Protein AF-A0A523VRU7-F1 (afdb_monomer)

Structure (mmCIF, N/CA/C/O backbone):
data_AF-A0A523VRU7-F1
#
_entry.id   AF-A0A523VRU7-F1
#
loop_
_atom_site.group_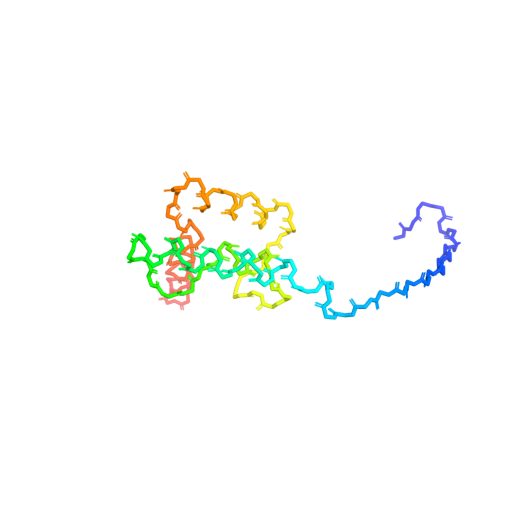PDB
_atom_site.id
_atom_site.type_symbol
_atom_site.label_atom_id
_atom_site.label_alt_id
_atom_site.label_comp_id
_atom_site.label_asym_id
_atom_site.label_entity_id
_atom_site.label_seq_id
_atom_site.pdbx_PDB_ins_code
_atom_site.Cartn_x
_atom_site.Cartn_y
_atom_sit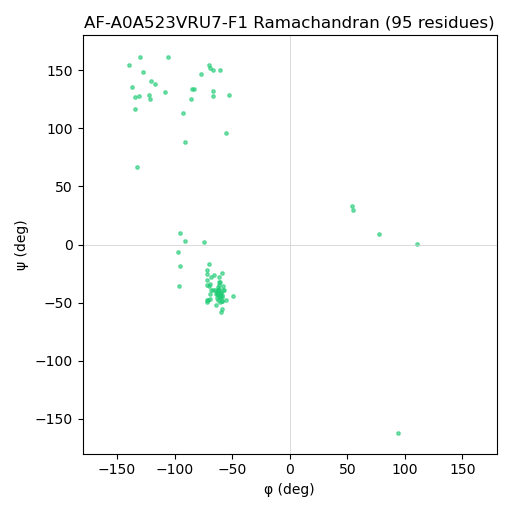e.Cartn_z
_atom_site.occupancy
_atom_site.B_iso_or_equiv
_atom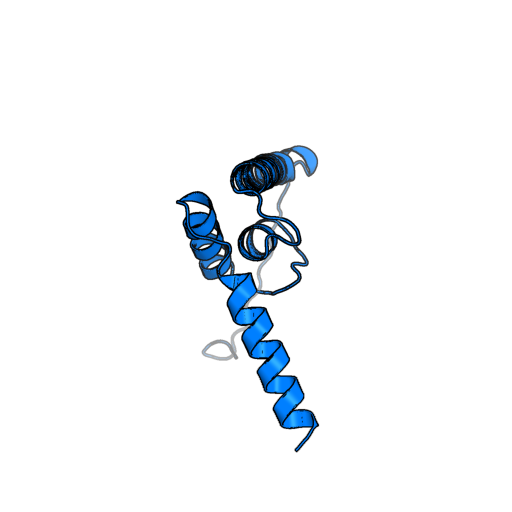_site.auth_seq_id
_atom_site.auth_comp_id
_atom_site.auth_asym_id
_atom_site.auth_atom_id
_atom_site.pdbx_PDB_model_num
ATOM 1 N N . ASN A 1 1 ? 12.811 -24.953 -17.588 1.00 57.81 1 ASN A N 1
ATOM 2 C CA . ASN A 1 1 ? 13.481 -24.712 -18.879 1.00 57.81 1 ASN A CA 1
ATOM 3 C C . ASN A 1 1 ? 12.663 -23.770 -19.721 1.00 57.81 1 ASN A C 1
ATOM 5 O O . ASN A 1 1 ? 11.448 -23.910 -19.779 1.00 57.81 1 ASN A O 1
ATOM 9 N N . ILE A 1 2 ? 13.337 -22.805 -20.336 1.00 83.44 2 ILE A N 1
ATOM 10 C CA . ILE A 1 2 ? 12.783 -22.034 -21.446 1.00 83.44 2 ILE A CA 1
ATOM 11 C C . ILE A 1 2 ? 12.655 -22.958 -22.661 1.00 83.44 2 ILE A C 1
ATOM 13 O O . ILE A 1 2 ? 13.381 -23.946 -22.776 1.00 83.44 2 ILE A O 1
ATOM 17 N N . PHE A 1 3 ? 11.696 -22.663 -23.536 1.00 87.75 3 PHE A N 1
ATOM 18 C CA . PHE A 1 3 ? 11.479 -23.437 -24.753 1.00 87.75 3 PHE A CA 1
ATOM 19 C C . PHE A 1 3 ? 12.778 -23.573 -25.563 1.00 87.75 3 PHE A C 1
ATOM 21 O O . PHE A 1 3 ? 13.439 -22.578 -25.858 1.00 87.75 3 PHE A O 1
ATOM 28 N N . GLY A 1 4 ? 13.129 -24.808 -25.924 1.00 90.75 4 GLY A N 1
ATOM 29 C CA . GLY A 1 4 ? 14.277 -25.104 -26.785 1.00 90.75 4 GLY A CA 1
ATOM 30 C C . GLY A 1 4 ? 15.651 -25.051 -26.111 1.00 90.75 4 GLY A C 1
ATOM 31 O O . GLY A 1 4 ? 16.644 -25.111 -26.827 1.00 90.75 4 GLY A O 1
ATOM 32 N N . ASP A 1 5 ? 15.727 -24.936 -24.779 1.00 87.19 5 ASP A N 1
ATOM 33 C CA . ASP A 1 5 ? 16.986 -24.973 -24.010 1.00 87.19 5 ASP A CA 1
ATOM 34 C C . ASP A 1 5 ? 18.045 -23.946 -24.474 1.00 87.19 5 ASP A C 1
ATOM 36 O O . ASP A 1 5 ? 19.253 -24.152 -24.353 1.00 87.19 5 ASP A O 1
ATOM 40 N N . ILE A 1 6 ? 17.585 -22.808 -25.000 1.00 90.19 6 ILE A N 1
ATOM 41 C CA . ILE A 1 6 ? 18.444 -21.732 -25.506 1.00 90.19 6 ILE A CA 1
ATOM 42 C C . ILE A 1 6 ? 18.856 -20.813 -24.341 1.00 90.19 6 ILE A C 1
ATOM 44 O O . ILE A 1 6 ? 17.993 -20.406 -23.555 1.00 90.19 6 ILE A O 1
ATOM 48 N N . PRO A 1 7 ? 20.144 -20.433 -24.222 1.00 88.69 7 PRO A N 1
ATOM 49 C CA . PRO A 1 7 ? 20.585 -19.485 -23.204 1.00 88.69 7 PRO A CA 1
ATOM 50 C C . PRO A 1 7 ? 20.000 -18.086 -23.455 1.00 88.69 7 PRO A C 1
ATOM 52 O O . PRO A 1 7 ? 20.151 -17.526 -24.541 1.00 88.69 7 PRO A O 1
ATOM 55 N N . ILE A 1 8 ? 19.370 -17.504 -22.430 1.00 91.38 8 ILE A N 1
ATOM 56 C CA . ILE A 1 8 ? 18.901 -16.110 -22.432 1.00 91.38 8 ILE A CA 1
ATOM 57 C C . ILE A 1 8 ? 19.789 -15.283 -21.502 1.00 91.38 8 ILE A C 1
ATOM 59 O O . ILE A 1 8 ? 19.999 -15.660 -20.351 1.00 91.38 8 ILE A O 1
ATOM 63 N N . ASN A 1 9 ? 20.264 -14.136 -21.993 1.00 91.56 9 ASN A N 1
ATOM 64 C CA . ASN A 1 9 ? 21.010 -13.147 -21.216 1.00 91.56 9 ASN A CA 1
ATOM 65 C C . ASN A 1 9 ? 20.222 -11.829 -21.156 1.00 91.56 9 ASN A C 1
ATOM 67 O O . ASN A 1 9 ? 19.673 -11.400 -22.171 1.00 91.56 9 ASN A O 1
ATOM 71 N N . LEU A 1 10 ? 20.184 -11.185 -19.985 1.00 93.06 10 LEU A N 1
ATOM 72 C CA . LEU A 1 10 ? 19.558 -9.878 -19.764 1.00 93.06 10 LEU A CA 1
ATOM 73 C C . LEU A 1 10 ? 20.500 -9.001 -18.931 1.00 93.06 10 LEU A C 1
ATOM 75 O O . LEU A 1 10 ? 20.906 -9.399 -17.842 1.00 93.06 10 LEU A O 1
ATOM 79 N N . GLU A 1 11 ? 20.799 -7.798 -19.417 1.00 94.94 11 GLU A N 1
ATOM 80 C CA . GLU A 1 11 ? 21.527 -6.768 -18.673 1.00 94.94 11 GLU A CA 1
ATOM 81 C C . GLU A 1 11 ? 20.659 -5.508 -18.597 1.00 94.94 11 GLU A C 1
ATOM 83 O O . GLU A 1 11 ? 20.135 -5.043 -19.610 1.00 94.94 11 GLU A O 1
ATOM 88 N N . LEU A 1 12 ? 20.469 -4.976 -17.388 1.00 94.38 12 LEU A N 1
ATOM 89 C CA . LEU A 1 12 ? 19.629 -3.807 -17.140 1.00 94.38 12 LEU A CA 1
ATOM 90 C C . LEU A 1 12 ? 20.322 -2.862 -16.159 1.00 94.38 12 LEU A C 1
ATOM 92 O O . LEU A 1 12 ? 20.842 -3.289 -15.130 1.00 94.38 12 LEU A O 1
ATOM 96 N N . ARG A 1 13 ? 20.291 -1.561 -16.465 1.00 95.12 13 ARG A N 1
ATOM 97 C CA . ARG A 1 13 ? 20.790 -0.495 -15.593 1.00 95.12 13 ARG A CA 1
ATOM 98 C C . ARG A 1 13 ? 19.663 0.484 -15.294 1.00 95.12 13 ARG A C 1
ATOM 100 O O . ARG A 1 13 ? 19.072 1.046 -16.210 1.00 95.12 13 ARG A O 1
ATOM 107 N N . LEU A 1 14 ? 19.409 0.709 -14.009 1.00 92.69 14 LEU A N 1
ATOM 108 C CA . LEU A 1 14 ? 18.428 1.667 -13.507 1.00 92.69 14 LEU A CA 1
ATOM 109 C C . LEU A 1 14 ? 19.141 2.707 -12.634 1.00 92.69 14 LEU A C 1
ATOM 111 O O . LEU A 1 14 ? 20.065 2.378 -11.892 1.00 92.69 14 LEU A O 1
ATOM 115 N N . SER A 1 15 ? 18.746 3.973 -12.736 1.00 91.88 15 SER A N 1
ATOM 116 C CA . SER A 1 15 ? 19.249 5.056 -11.887 1.00 91.88 15 SER A CA 1
ATOM 117 C C . SER A 1 15 ? 18.065 5.881 -11.411 1.00 91.88 15 SER A C 1
ATOM 119 O O . SER A 1 15 ? 17.340 6.447 -12.224 1.00 91.88 15 SER A O 1
ATOM 121 N N . VAL A 1 16 ? 17.853 5.885 -10.098 1.00 88.38 16 VAL A N 1
ATOM 122 C CA . VAL A 1 16 ? 16.736 6.555 -9.425 1.00 88.38 16 VAL A CA 1
ATOM 123 C C . VAL A 1 16 ? 17.241 7.206 -8.143 1.00 88.38 16 VAL A C 1
ATOM 125 O O . VAL A 1 16 ? 18.229 6.751 -7.564 1.00 88.38 16 VAL A O 1
ATOM 128 N N . GLU A 1 17 ? 16.556 8.249 -7.690 1.00 91.00 17 GLU A N 1
ATOM 129 C CA . GLU A 1 17 ? 16.752 8.789 -6.346 1.00 91.00 17 GLU A CA 1
ATOM 130 C C . GLU A 1 17 ? 15.875 8.026 -5.344 1.00 91.00 17 GLU A C 1
ATOM 132 O O . GLU A 1 17 ? 14.661 7.932 -5.519 1.00 91.00 17 GLU A O 1
ATOM 137 N N . ASP A 1 18 ? 16.478 7.484 -4.285 1.00 87.31 18 ASP A N 1
ATOM 138 C CA . ASP A 1 18 ? 15.794 6.585 -3.341 1.00 87.31 18 ASP A CA 1
ATOM 139 C C . ASP A 1 18 ? 14.716 7.295 -2.497 1.00 87.31 18 ASP A C 1
ATOM 141 O O . ASP A 1 18 ? 13.617 6.775 -2.284 1.00 87.31 18 ASP A O 1
ATOM 145 N N . SER A 1 19 ? 14.992 8.531 -2.067 1.00 86.38 19 SER A N 1
ATOM 146 C CA . SER A 1 19 ? 14.077 9.320 -1.236 1.00 86.38 19 SER A CA 1
ATOM 147 C C . SER A 1 19 ? 12.756 9.679 -1.938 1.00 86.38 19 SER A C 1
ATOM 149 O O . SER A 1 19 ? 11.705 9.368 -1.370 1.00 86.38 19 SER A O 1
ATOM 151 N N . PRO A 1 20 ? 12.726 10.266 -3.154 1.00 86.25 20 PRO A N 1
ATOM 152 C CA . PRO A 1 20 ? 11.468 10.500 -3.859 1.00 86.25 20 PRO A CA 1
ATOM 153 C C . PRO A 1 20 ? 10.804 9.199 -4.328 1.00 86.25 20 PRO A C 1
ATOM 155 O O . PRO A 1 20 ? 9.577 9.153 -4.377 1.00 86.25 20 PRO A O 1
ATOM 158 N N . ASN A 1 21 ? 11.569 8.133 -4.602 1.00 87.06 21 ASN A N 1
ATOM 159 C CA . ASN A 1 21 ? 11.011 6.839 -5.008 1.00 87.06 21 ASN A CA 1
ATOM 160 C C . ASN A 1 21 ? 10.102 6.227 -3.925 1.00 87.06 21 ASN A C 1
ATOM 162 O O . ASN A 1 21 ? 9.101 5.588 -4.234 1.00 87.06 21 ASN A O 1
ATOM 166 N N . SER A 1 22 ? 10.408 6.476 -2.648 1.00 90.69 22 SER A N 1
ATOM 167 C CA . SER A 1 22 ? 9.595 5.989 -1.523 1.00 90.69 22 SER A CA 1
ATOM 168 C C . SER A 1 22 ? 8.576 7.011 -1.005 1.00 90.69 22 SER A C 1
ATOM 170 O O . SER A 1 22 ? 7.616 6.633 -0.334 1.00 90.69 22 SER A O 1
ATOM 172 N N . ALA A 1 23 ? 8.745 8.303 -1.305 1.00 93.81 23 ALA A N 1
ATOM 173 C CA . ALA A 1 23 ? 7.895 9.364 -0.760 1.00 93.81 23 ALA A CA 1
ATOM 174 C C . ALA A 1 23 ? 6.408 9.185 -1.116 1.00 93.81 23 ALA A C 1
ATOM 176 O O . ALA A 1 23 ? 5.553 9.350 -0.247 1.00 93.81 23 ALA A O 1
ATOM 177 N N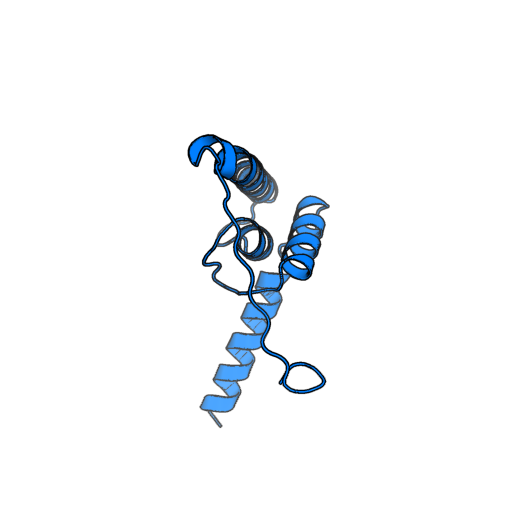 . GLY A 1 24 ? 6.100 8.794 -2.360 1.00 91.88 24 GLY A N 1
ATOM 178 C CA . GLY A 1 24 ? 4.721 8.535 -2.795 1.00 91.88 24 GLY A CA 1
ATOM 179 C C . GLY A 1 24 ? 4.051 7.416 -1.993 1.00 91.88 24 GLY A C 1
ATOM 180 O O . GLY A 1 24 ? 2.940 7.589 -1.496 1.00 91.88 24 GLY A O 1
ATOM 181 N N . ILE A 1 25 ? 4.778 6.318 -1.765 1.00 95.06 25 ILE A N 1
ATOM 182 C CA . ILE A 1 25 ? 4.303 5.183 -0.963 1.00 95.06 25 ILE A CA 1
ATOM 183 C C . ILE A 1 25 ? 4.006 5.613 0.479 1.00 95.06 25 ILE A C 1
ATOM 185 O O . ILE A 1 25 ? 2.971 5.258 1.043 1.00 95.06 25 ILE A O 1
ATOM 189 N N . VAL A 1 26 ? 4.891 6.413 1.080 1.00 96.00 26 VAL A N 1
ATOM 190 C CA . VAL A 1 26 ? 4.722 6.874 2.466 1.00 96.00 26 VAL A CA 1
ATOM 191 C C . VAL A 1 26 ? 3.514 7.805 2.613 1.00 96.00 26 VAL A C 1
ATOM 193 O O . VAL A 1 26 ? 2.788 7.700 3.603 1.00 96.00 26 VAL A O 1
ATOM 196 N N . ILE A 1 27 ? 3.262 8.687 1.640 1.00 97.12 27 ILE A N 1
ATOM 197 C CA . ILE A 1 27 ? 2.094 9.582 1.652 1.00 97.12 27 ILE A CA 1
ATOM 198 C C . ILE A 1 27 ? 0.795 8.770 1.706 1.00 97.12 27 ILE A C 1
ATOM 200 O O . ILE A 1 27 ? -0.062 9.038 2.553 1.00 97.12 27 ILE A O 1
ATOM 204 N N . ASP A 1 28 ? 0.655 7.759 0.851 1.00 97.06 28 ASP A N 1
ATOM 205 C CA . ASP A 1 28 ? -0.563 6.948 0.802 1.00 97.06 28 ASP A CA 1
ATOM 206 C C . ASP A 1 28 ? -0.721 6.047 2.033 1.00 97.06 28 ASP A C 1
ATOM 208 O O . ASP A 1 28 ? -1.827 5.930 2.572 1.00 97.06 28 ASP A O 1
ATOM 212 N N . ALA A 1 29 ? 0.379 5.513 2.573 1.00 97.12 29 ALA A N 1
ATOM 213 C CA . ALA A 1 29 ? 0.357 4.769 3.830 1.00 97.12 29 ALA A CA 1
ATOM 214 C C . ALA A 1 29 ? -0.140 5.633 5.007 1.00 97.12 29 ALA A C 1
ATOM 216 O O . ALA A 1 29 ? -1.014 5.207 5.766 1.00 97.12 29 ALA A O 1
ATOM 217 N N . ILE A 1 30 ? 0.345 6.876 5.138 1.00 97.81 30 ILE A N 1
ATOM 218 C CA . ILE A 1 30 ? -0.102 7.812 6.188 1.00 97.81 30 ILE A CA 1
ATOM 219 C C . ILE A 1 30 ? -1.592 8.144 6.033 1.00 97.81 30 ILE A C 1
ATOM 221 O O . ILE A 1 30 ? -2.320 8.213 7.027 1.00 97.81 30 ILE A O 1
ATOM 225 N N . ARG A 1 31 ? -2.074 8.318 4.798 1.00 98.06 31 ARG A N 1
ATOM 226 C CA . ARG A 1 31 ? -3.498 8.569 4.522 1.00 98.06 31 ARG A CA 1
ATOM 227 C C . ARG A 1 31 ? -4.366 7.373 4.909 1.00 98.06 31 ARG A C 1
ATOM 229 O O . ARG A 1 31 ? -5.422 7.574 5.505 1.00 98.06 31 ARG A O 1
ATOM 236 N N . CYS A 1 32 ? -3.902 6.147 4.667 1.00 96.94 32 CYS A N 1
ATOM 237 C CA . CYS A 1 32 ? -4.577 4.934 5.136 1.00 96.94 32 CYS A CA 1
ATOM 238 C C . CYS A 1 32 ? -4.628 4.859 6.669 1.00 96.94 32 CYS A C 1
ATOM 240 O O . CYS A 1 32 ? -5.673 4.530 7.228 1.00 96.94 32 CYS A O 1
ATOM 242 N N . CYS A 1 33 ? -3.550 5.239 7.363 1.00 96.75 33 CYS A N 1
ATOM 243 C CA . CYS A 1 33 ? -3.554 5.351 8.824 1.00 96.75 33 CYS A CA 1
ATOM 244 C C . CYS A 1 33 ? -4.578 6.383 9.313 1.00 96.75 33 CYS A C 1
ATOM 246 O O . CYS A 1 33 ? -5.318 6.113 10.257 1.00 96.75 33 CYS A O 1
ATOM 248 N N . LYS A 1 34 ? -4.667 7.552 8.664 1.00 97.50 34 LYS A N 1
ATOM 249 C CA . LYS A 1 34 ? -5.673 8.567 9.009 1.00 97.50 34 LYS A CA 1
ATOM 250 C C . LYS A 1 34 ? -7.098 8.050 8.802 1.00 97.50 34 LYS A C 1
ATOM 252 O O . LYS A 1 34 ? -7.947 8.266 9.660 1.00 97.50 34 LYS A O 1
ATOM 257 N N . LEU A 1 35 ? -7.336 7.335 7.705 1.00 96.06 35 LEU A N 1
ATOM 258 C CA . LEU A 1 35 ? -8.626 6.724 7.401 1.00 96.06 35 LEU A CA 1
ATOM 259 C C . LEU A 1 35 ? -9.021 5.668 8.443 1.00 96.06 35 LEU A C 1
ATOM 261 O O . LEU A 1 35 ? -10.164 5.650 8.889 1.00 96.06 35 LEU A O 1
ATOM 265 N N . ALA A 1 36 ? -8.075 4.832 8.877 1.00 95.62 36 ALA A N 1
ATOM 266 C CA . ALA A 1 36 ? -8.296 3.869 9.953 1.00 95.62 36 ALA A CA 1
ATOM 267 C C . ALA A 1 36 ? -8.643 4.560 11.279 1.00 95.62 36 ALA A C 1
ATOM 269 O O . ALA A 1 36 ? -9.590 4.156 11.951 1.00 95.62 36 ALA A O 1
ATOM 270 N N . LEU A 1 37 ? -7.935 5.643 11.625 1.00 95.75 37 LEU A N 1
ATOM 271 C CA . LEU A 1 37 ? -8.243 6.449 12.811 1.00 95.75 37 LEU A CA 1
ATOM 272 C C . LEU A 1 37 ? -9.670 7.009 12.758 1.00 95.75 37 LEU A C 1
ATOM 274 O O . LEU A 1 37 ? -10.393 6.917 13.746 1.00 95.75 37 LEU A O 1
ATOM 278 N N . ASP A 1 38 ? -10.100 7.518 11.601 1.00 95.81 38 ASP A N 1
ATOM 279 C CA . ASP A 1 38 ? -11.456 8.052 11.411 1.00 95.81 38 ASP A CA 1
ATOM 280 C C . ASP A 1 38 ? -12.542 6.975 11.525 1.00 95.81 38 ASP A C 1
ATOM 282 O O . ASP A 1 38 ? -13.673 7.264 11.915 1.00 95.81 38 ASP A O 1
ATOM 286 N N . ARG A 1 39 ? -12.190 5.718 11.240 1.00 94.31 39 ARG A N 1
ATOM 287 C CA . ARG A 1 39 ? -13.061 4.544 11.394 1.00 94.31 39 ARG A CA 1
ATOM 288 C C . ARG A 1 39 ? -12.943 3.869 12.762 1.00 94.31 39 ARG A C 1
ATOM 290 O O . ARG A 1 39 ? -13.590 2.850 12.990 1.00 94.31 39 ARG A O 1
ATOM 297 N N . ASN A 1 40 ? -12.139 4.419 13.676 1.00 92.44 40 ASN A N 1
ATOM 298 C CA . ASN A 1 40 ? -11.803 3.804 14.963 1.00 92.44 40 ASN A CA 1
ATOM 299 C C . ASN A 1 40 ? -11.229 2.374 14.815 1.00 92.44 40 ASN A C 1
ATOM 301 O O . ASN A 1 40 ? -11.445 1.493 15.649 1.00 92.44 40 ASN A O 1
ATOM 305 N N . GLU A 1 41 ? -10.501 2.131 13.724 1.00 90.56 41 GLU A N 1
ATOM 306 C CA . GLU A 1 41 ? -9.829 0.872 13.432 1.00 90.56 41 GLU A CA 1
ATOM 307 C C . GLU A 1 41 ? -8.387 0.914 13.953 1.00 90.56 41 GLU A C 1
ATOM 309 O O . GLU A 1 41 ? -7.546 1.669 13.471 1.00 90.56 41 GLU A O 1
ATOM 314 N N . GLY A 1 42 ? -8.095 0.0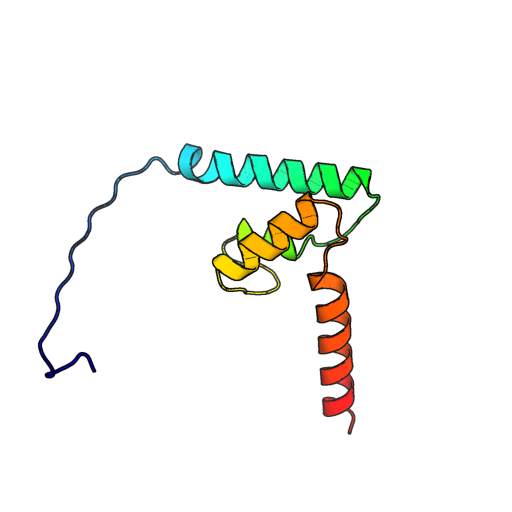84 14.958 1.00 87.75 42 GLY A N 1
ATOM 315 C CA . GLY A 1 42 ? -6.756 -0.056 15.536 1.00 87.75 42 GLY A CA 1
ATOM 316 C C . GLY A 1 42 ? -6.043 -1.353 15.143 1.00 87.75 42 GLY A C 1
ATOM 317 O O . GLY A 1 42 ? -6.668 -2.359 14.782 1.00 87.75 42 GLY A O 1
ATOM 318 N N . GLY A 1 43 ? -4.720 -1.355 15.305 1.00 91.19 43 GLY A N 1
ATOM 319 C CA . GLY A 1 43 ? -3.845 -2.490 15.006 1.00 91.19 43 GLY A CA 1
ATOM 320 C C . GLY A 1 43 ? -3.257 -2.435 13.597 1.00 91.19 43 GLY A C 1
ATOM 321 O O . GLY A 1 43 ? -3.217 -1.383 12.969 1.00 91.19 43 GLY A O 1
ATOM 322 N N . VAL A 1 44 ? -2.767 -3.578 13.119 1.00 92.50 44 VAL A N 1
ATOM 323 C CA . VAL A 1 44 ? -2.181 -3.696 11.777 1.00 92.50 44 VAL A CA 1
ATOM 324 C C . VAL A 1 44 ? -3.261 -3.491 10.713 1.00 92.50 44 VAL A C 1
ATOM 326 O O . VAL A 1 44 ? -4.317 -4.119 10.793 1.00 92.50 44 VAL A O 1
ATOM 329 N N . LEU A 1 45 ? -2.957 -2.651 9.719 1.00 94.75 45 LEU A N 1
ATOM 330 C CA . LEU A 1 45 ? -3.714 -2.522 8.474 1.00 94.75 45 LEU A CA 1
ATOM 331 C C . LEU A 1 45 ? -3.107 -3.484 7.450 1.00 94.75 45 LEU A C 1
ATOM 333 O O . LEU A 1 45 ? -2.154 -3.137 6.752 1.00 94.75 45 LEU A O 1
ATOM 337 N N . TYR A 1 46 ? -3.584 -4.722 7.424 1.00 94.56 46 TYR A N 1
ATOM 338 C CA . TYR A 1 46 ? -3.015 -5.817 6.647 1.00 94.56 46 TYR A CA 1
ATOM 339 C C . TYR A 1 46 ? -3.081 -5.549 5.147 1.00 94.56 46 TYR A C 1
ATOM 341 O O . TYR A 1 46 ? -2.064 -5.720 4.477 1.00 94.56 46 TYR A O 1
ATOM 349 N N . SER A 1 47 ? -4.228 -5.081 4.644 1.00 94.94 47 SER A N 1
ATOM 350 C CA . SER A 1 47 ? -4.390 -4.733 3.230 1.00 94.94 47 SER A CA 1
ATOM 351 C C . SER A 1 47 ? -3.408 -3.626 2.783 1.00 94.94 47 SER A C 1
ATOM 353 O O . SER A 1 47 ? -2.557 -3.926 1.946 1.00 94.94 47 SER A O 1
ATOM 355 N N . PRO A 1 48 ? -3.382 -2.416 3.393 1.00 96.19 48 PRO A N 1
ATOM 356 C CA . PRO A 1 48 ? -2.358 -1.406 3.091 1.00 96.19 48 PRO A CA 1
ATOM 357 C C . PRO A 1 48 ? -0.910 -1.872 3.294 1.00 96.19 48 PRO A C 1
ATOM 359 O O . PRO A 1 48 ? -0.035 -1.546 2.494 1.00 96.19 48 PRO A O 1
ATOM 362 N N . SER A 1 49 ? -0.627 -2.647 4.350 1.00 96.25 49 SER A N 1
ATOM 363 C CA . SER A 1 49 ? 0.735 -3.135 4.615 1.00 96.25 49 SER A CA 1
ATOM 364 C C . SER A 1 49 ? 1.231 -4.032 3.485 1.00 96.25 49 SER A C 1
ATOM 366 O O . SER A 1 49 ? 2.385 -3.904 3.078 1.00 96.25 49 SER A O 1
ATOM 368 N N . ALA A 1 50 ? 0.363 -4.904 2.965 1.00 95.75 50 ALA A N 1
ATOM 369 C CA . ALA A 1 50 ? 0.674 -5.797 1.855 1.00 95.75 50 ALA A CA 1
ATOM 370 C C . ALA A 1 50 ? 1.051 -5.063 0.565 1.00 95.75 50 ALA A C 1
ATOM 372 O O . ALA A 1 50 ? 1.796 -5.619 -0.232 1.00 95.75 50 ALA A O 1
ATOM 373 N N . TYR A 1 51 ? 0.553 -3.840 0.362 1.00 96.62 51 TYR A N 1
ATOM 374 C CA . TYR A 1 51 ? 0.808 -3.074 -0.857 1.00 96.62 51 TYR A CA 1
ATOM 375 C C . TYR A 1 51 ? 1.972 -2.084 -0.723 1.00 96.62 51 TYR A C 1
ATOM 377 O O . TYR A 1 51 ? 2.741 -1.892 -1.659 1.00 96.62 51 TYR A O 1
ATOM 385 N N . PHE A 1 52 ? 2.143 -1.467 0.448 1.00 96.56 52 PHE A N 1
ATOM 386 C CA . PHE A 1 52 ? 3.115 -0.385 0.638 1.00 96.56 52 PHE A CA 1
ATOM 387 C C . PHE A 1 52 ? 4.458 -0.823 1.234 1.00 96.56 52 PHE A C 1
ATOM 389 O O . PHE A 1 52 ? 5.373 -0.007 1.347 1.00 96.56 52 PHE A O 1
ATOM 396 N N . THR A 1 53 ? 4.608 -2.081 1.660 1.00 94.56 53 THR A N 1
ATOM 397 C CA . THR A 1 53 ? 5.808 -2.528 2.385 1.00 94.56 53 THR A CA 1
ATOM 398 C C . THR A 1 53 ? 6.442 -3.764 1.760 1.00 94.56 53 THR A C 1
ATOM 400 O O . THR A 1 53 ? 5.759 -4.634 1.238 1.00 94.56 53 THR A O 1
ATOM 403 N N . LYS A 1 54 ? 7.775 -3.874 1.861 1.00 93.31 54 LYS A N 1
ATOM 404 C CA . LYS A 1 54 ? 8.532 -5.038 1.356 1.00 93.31 54 LYS A CA 1
ATOM 405 C C . LYS A 1 54 ? 8.327 -6.308 2.192 1.00 93.31 54 LYS A C 1
ATOM 407 O O . LYS A 1 54 ? 8.532 -7.414 1.699 1.00 93.31 54 LYS A O 1
ATOM 412 N N . HIS A 1 55 ? 7.977 -6.151 3.469 1.00 92.94 55 HIS A N 1
ATOM 413 C CA . HIS A 1 55 ? 7.850 -7.248 4.432 1.00 92.94 55 HIS A CA 1
ATOM 414 C C . HIS A 1 55 ? 6.534 -7.137 5.206 1.00 92.94 55 HIS A C 1
ATOM 416 O O . HIS A 1 55 ? 6.543 -6.868 6.411 1.00 92.94 55 HIS A O 1
ATOM 422 N N . PRO A 1 56 ? 5.394 -7.308 4.521 1.00 94.31 56 PRO A N 1
ATOM 423 C CA . PRO A 1 56 ? 4.109 -7.259 5.184 1.00 94.31 56 PRO A CA 1
ATOM 424 C C . PRO A 1 56 ? 3.915 -8.483 6.091 1.00 94.31 56 PRO A C 1
ATOM 426 O O . PRO A 1 56 ? 4.453 -9.558 5.815 1.00 94.31 56 PRO A O 1
ATOM 429 N N . PRO A 1 57 ? 3.078 -8.376 7.138 1.00 91.06 57 PRO A N 1
ATOM 430 C CA . PRO A 1 57 ? 2.703 -9.524 7.966 1.00 91.06 57 PRO A CA 1
ATOM 431 C C . PRO A 1 57 ? 2.017 -10.658 7.186 1.00 91.06 57 PRO A C 1
ATOM 433 O O . PRO A 1 57 ? 2.064 -11.809 7.613 1.00 91.06 57 PRO A O 1
ATOM 436 N N . ILE A 1 58 ? 1.383 -10.339 6.051 1.00 89.75 58 ILE A N 1
ATOM 437 C CA . ILE A 1 58 ? 0.855 -11.312 5.089 1.00 89.75 58 ILE A CA 1
ATOM 438 C C . ILE A 1 58 ? 1.333 -10.922 3.698 1.00 89.75 58 ILE A C 1
ATOM 440 O O . ILE A 1 58 ? 1.109 -9.794 3.265 1.00 89.75 58 ILE A O 1
ATOM 444 N N . GLN A 1 59 ? 1.934 -11.875 2.995 1.00 91.44 59 GLN A N 1
ATOM 445 C CA . GLN A 1 59 ? 2.333 -11.699 1.606 1.00 91.44 59 GLN A CA 1
ATOM 446 C C . GLN A 1 59 ? 1.151 -11.954 0.667 1.00 91.44 59 GLN A C 1
ATOM 448 O O . GLN A 1 59 ? 0.462 -12.969 0.784 1.00 91.44 59 GLN A O 1
ATOM 453 N N . TYR A 1 60 ? 0.972 -11.053 -0.292 1.00 92.88 60 TYR A N 1
ATOM 454 C CA . TYR A 1 60 ? 0.049 -11.177 -1.417 1.00 92.88 60 TYR A CA 1
ATOM 455 C C . TYR A 1 60 ? 0.806 -10.862 -2.707 1.00 92.88 60 TYR A C 1
ATOM 457 O O . TYR A 1 60 ? 1.862 -10.236 -2.670 1.00 92.88 60 TYR A O 1
ATOM 465 N N . THR A 1 61 ? 0.274 -11.274 -3.857 1.00 95.56 61 THR A N 1
ATOM 466 C CA . THR A 1 61 ? 0.758 -10.730 -5.137 1.00 95.56 61 THR A CA 1
ATOM 467 C C . THR A 1 61 ? 0.397 -9.247 -5.234 1.00 95.56 61 THR A C 1
ATOM 469 O O . THR A 1 61 ? -0.676 -8.879 -4.748 1.00 95.56 61 THR A O 1
ATOM 472 N N . ASP A 1 62 ? 1.188 -8.437 -5.936 1.00 94.81 62 ASP A N 1
ATOM 473 C CA . ASP A 1 62 ? 0.952 -6.989 -6.081 1.00 94.81 62 ASP A CA 1
ATOM 474 C C . ASP A 1 62 ? -0.493 -6.657 -6.500 1.00 94.81 62 ASP A C 1
ATOM 476 O O . ASP A 1 62 ? -1.149 -5.831 -5.867 1.00 94.81 62 ASP A O 1
ATOM 480 N N . ASP A 1 63 ? -1.056 -7.384 -7.474 1.00 96.81 63 ASP A N 1
ATOM 481 C CA . ASP A 1 63 ? -2.441 -7.192 -7.936 1.00 96.81 63 ASP A CA 1
ATOM 482 C C . ASP A 1 63 ? -3.494 -7.449 -6.846 1.00 96.81 63 ASP A C 1
ATOM 484 O O . ASP A 1 63 ? -4.547 -6.810 -6.802 1.00 96.81 63 ASP A O 1
ATOM 488 N N . GLN A 1 64 ? -3.244 -8.434 -5.981 1.00 94.94 64 GLN A N 1
ATOM 489 C CA . GLN A 1 64 ? -4.122 -8.746 -4.854 1.00 94.94 64 GLN A CA 1
ATOM 490 C C . GLN A 1 64 ? -4.007 -7.656 -3.791 1.00 94.94 64 GLN A C 1
ATOM 492 O O . GLN A 1 64 ? -5.029 -7.130 -3.364 1.00 94.94 64 GLN A O 1
ATOM 497 N N . ALA A 1 65 ? -2.782 -7.293 -3.404 1.00 95.44 65 ALA A N 1
ATOM 498 C CA . ALA A 1 65 ? -2.528 -6.249 -2.419 1.00 95.44 65 ALA A CA 1
ATOM 499 C C . ALA A 1 65 ? -3.133 -4.898 -2.842 1.00 95.44 65 ALA A C 1
ATOM 501 O O . ALA A 1 65 ? -3.743 -4.215 -2.016 1.00 95.44 65 ALA A O 1
ATOM 502 N N . TYR A 1 66 ? -3.049 -4.563 -4.133 1.00 96.31 66 TYR A N 1
ATOM 503 C CA . TYR A 1 66 ? -3.688 -3.387 -4.718 1.00 96.31 66 TYR A CA 1
ATOM 504 C C . TYR A 1 66 ? -5.208 -3.408 -4.519 1.00 96.31 66 TYR A C 1
ATOM 506 O O . TYR A 1 66 ? -5.760 -2.496 -3.908 1.00 96.31 66 TYR A O 1
ATOM 514 N N . ARG A 1 67 ? -5.893 -4.477 -4.958 1.00 96.19 67 ARG A N 1
ATOM 515 C CA . ARG A 1 67 ? -7.358 -4.593 -4.821 1.00 96.19 67 ARG A CA 1
ATOM 516 C C . ARG A 1 67 ? -7.817 -4.516 -3.3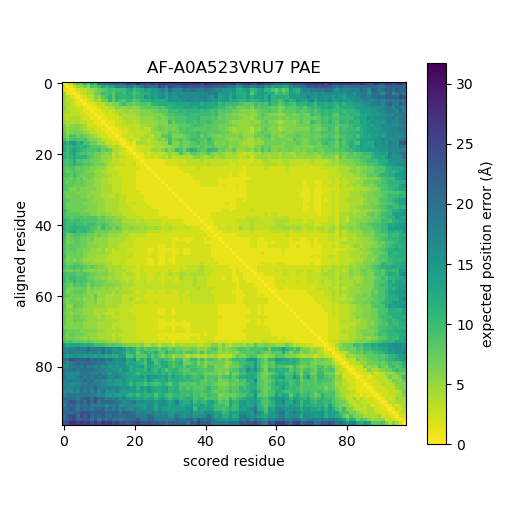68 1.00 96.19 67 ARG A C 1
ATOM 518 O O . ARG A 1 67 ? -8.750 -3.787 -3.059 1.00 96.19 67 ARG A O 1
ATOM 525 N N . LEU A 1 68 ? -7.134 -5.233 -2.478 1.00 94.50 68 LEU A N 1
ATOM 526 C CA . LEU A 1 68 ? -7.432 -5.235 -1.046 1.00 94.50 68 LEU A CA 1
ATOM 527 C C . LEU A 1 68 ? -7.267 -3.838 -0.422 1.00 94.50 68 LEU A C 1
ATOM 529 O O . LEU A 1 68 ? -8.040 -3.445 0.454 1.00 94.50 68 LEU A O 1
ATOM 533 N N . THR A 1 69 ? -6.256 -3.087 -0.865 1.00 96.06 69 THR A N 1
ATOM 534 C CA . THR A 1 69 ? -6.019 -1.704 -0.428 1.00 96.06 69 THR A CA 1
ATOM 535 C C . THR A 1 69 ? -7.095 -0.760 -0.962 1.00 96.06 69 THR A C 1
ATOM 53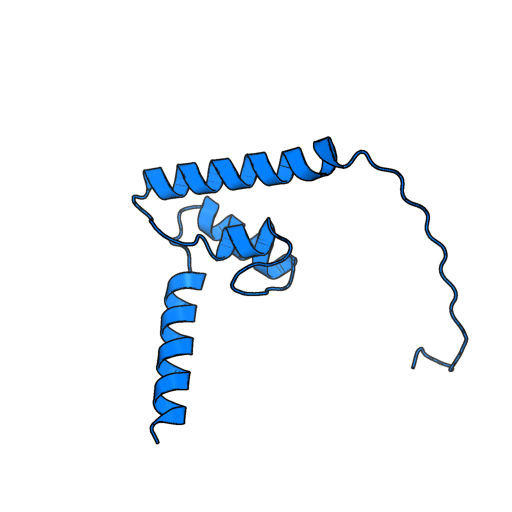7 O O . THR A 1 69 ? -7.609 0.055 -0.201 1.00 96.06 69 THR A O 1
ATOM 540 N N . GLU A 1 70 ? -7.503 -0.901 -2.224 1.00 96.50 70 GLU A N 1
ATOM 541 C CA . GLU A 1 70 ? -8.595 -0.115 -2.811 1.00 96.50 70 GLU A CA 1
ATOM 542 C C . GLU A 1 70 ? -9.932 -0.374 -2.108 1.00 96.50 70 GLU A C 1
ATOM 544 O O . GLU A 1 70 ? -10.676 0.562 -1.820 1.00 96.50 70 GLU A O 1
ATOM 549 N N . GLU A 1 71 ? -10.246 -1.627 -1.779 1.00 94.06 71 GLU A N 1
ATOM 550 C CA . GLU A 1 71 ? -11.436 -1.974 -0.994 1.00 94.06 71 GLU A CA 1
ATOM 551 C C . GLU A 1 71 ? -11.408 -1.276 0.374 1.00 94.06 71 GLU A C 1
ATOM 553 O O . GLU A 1 71 ? -12.363 -0.577 0.739 1.00 94.06 71 GLU A O 1
ATOM 558 N N . PHE A 1 72 ? -10.270 -1.357 1.079 1.00 94.31 72 PHE A N 1
ATOM 559 C CA . PHE A 1 72 ? -10.060 -0.634 2.333 1.00 94.31 72 PHE A CA 1
ATOM 560 C C . PHE A 1 72 ? -10.296 0.875 2.160 1.00 94.31 72 PHE A C 1
ATOM 562 O O . PHE A 1 72 ? -11.042 1.479 2.936 1.00 94.31 72 PHE A O 1
ATOM 569 N N . ILE A 1 73 ? -9.737 1.501 1.124 1.00 95.81 73 ILE A N 1
ATOM 570 C CA . ILE A 1 73 ? -9.928 2.934 0.853 1.00 95.81 73 ILE A CA 1
ATOM 571 C C . ILE A 1 73 ? -11.413 3.260 0.618 1.00 95.81 73 ILE A C 1
ATOM 573 O O . ILE A 1 73 ? -11.923 4.221 1.197 1.00 95.81 73 ILE A O 1
ATOM 577 N N . ASN A 1 74 ? -12.133 2.416 -0.122 1.00 95.88 74 ASN A N 1
ATOM 578 C CA . ASN A 1 74 ? -13.535 2.613 -0.507 1.00 95.88 74 ASN A CA 1
ATOM 579 C C . ASN A 1 74 ? -14.570 2.396 0.612 1.00 95.88 74 ASN A C 1
ATOM 581 O O . ASN A 1 74 ? -15.768 2.538 0.373 1.00 95.88 74 ASN A O 1
ATOM 585 N N . GLY A 1 75 ? -14.145 2.100 1.841 1.00 88.31 75 GLY A N 1
ATOM 586 C CA . GLY A 1 75 ? -15.054 2.036 2.992 1.00 88.31 75 GLY A CA 1
ATOM 587 C C . GLY A 1 75 ? -15.282 0.643 3.550 1.00 88.31 75 GLY A C 1
ATOM 588 O O . GLY A 1 75 ? -16.026 0.512 4.520 1.00 88.31 75 GLY A O 1
ATOM 589 N N . THR A 1 76 ? -14.654 -0.394 2.991 1.00 83.56 76 THR A N 1
ATOM 590 C CA . THR A 1 76 ? -14.699 -1.711 3.624 1.00 83.56 76 THR A CA 1
ATOM 591 C C . THR A 1 76 ? -13.746 -1.751 4.817 1.00 83.56 76 THR A C 1
ATOM 593 O O . THR A 1 76 ? -12.676 -1.138 4.806 1.00 83.56 76 THR A O 1
ATOM 596 N N . ILE A 1 77 ? -14.125 -2.509 5.846 1.00 75.25 77 ILE A N 1
ATOM 597 C CA . ILE A 1 77 ? -13.217 -2.883 6.939 1.00 75.25 77 ILE A CA 1
ATOM 598 C C . ILE A 1 77 ? -12.052 -3.670 6.327 1.00 75.25 77 ILE A C 1
ATOM 600 O O . ILE A 1 77 ? -12.245 -4.359 5.326 1.00 75.25 77 ILE A O 1
ATOM 604 N N . ASP A 1 78 ? -10.860 -3.599 6.917 1.00 84.38 78 ASP A N 1
ATOM 605 C CA . ASP A 1 78 ? -9.713 -4.413 6.501 1.00 84.38 78 ASP A CA 1
ATOM 606 C C . ASP A 1 78 ? -10.042 -5.925 6.510 1.00 84.38 78 ASP A C 1
ATOM 608 O O . ASP A 1 78 ? -9.989 -6.604 7.543 1.00 84.38 78 ASP A O 1
ATOM 612 N N . ILE A 1 79 ? -10.405 -6.459 5.338 1.00 71.56 79 ILE A N 1
ATOM 613 C CA . ILE A 1 79 ? -10.900 -7.830 5.158 1.00 71.56 79 ILE A CA 1
ATOM 614 C C . ILE A 1 79 ? -9.825 -8.898 5.360 1.00 71.56 79 ILE A C 1
ATOM 616 O O . ILE A 1 79 ? -10.148 -10.061 5.613 1.00 71.56 79 ILE A O 1
ATOM 620 N N . ALA A 1 80 ? -8.546 -8.526 5.334 1.00 72.44 80 ALA A N 1
ATOM 621 C CA . ALA A 1 80 ? -7.471 -9.459 5.639 1.00 72.44 80 ALA A CA 1
ATOM 622 C C . ALA A 1 80 ? -7.427 -9.811 7.142 1.00 72.44 80 ALA A C 1
ATOM 624 O O . ALA A 1 80 ? -6.952 -10.886 7.518 1.00 72.44 80 ALA A O 1
ATOM 625 N N . LYS A 1 81 ? -7.995 -8.966 8.014 1.00 72.06 81 LYS A N 1
ATOM 626 C CA . LYS A 1 81 ? -8.018 -9.174 9.470 1.00 72.06 81 LYS A CA 1
ATOM 627 C C . LYS A 1 81 ? -8.953 -10.319 9.915 1.00 72.06 81 LYS A C 1
ATOM 629 O O . LYS A 1 81 ? -8.503 -11.157 10.703 1.00 72.06 81 LYS A O 1
ATOM 634 N N . PRO A 1 82 ? -10.215 -10.429 9.444 1.00 69.38 82 PRO A N 1
ATOM 635 C CA . PRO A 1 82 ? -11.060 -11.602 9.696 1.00 69.38 82 PRO A CA 1
ATOM 636 C C . PRO A 1 82 ? -10.476 -12.906 9.141 1.00 69.38 82 PRO A C 1
ATOM 638 O O . PRO A 1 82 ? -10.432 -13.901 9.863 1.00 69.38 82 PRO A O 1
ATOM 641 N N . LEU A 1 83 ? -9.974 -12.886 7.901 1.00 71.44 83 LEU A N 1
ATOM 642 C CA . LEU A 1 83 ? -9.434 -14.072 7.224 1.00 71.44 8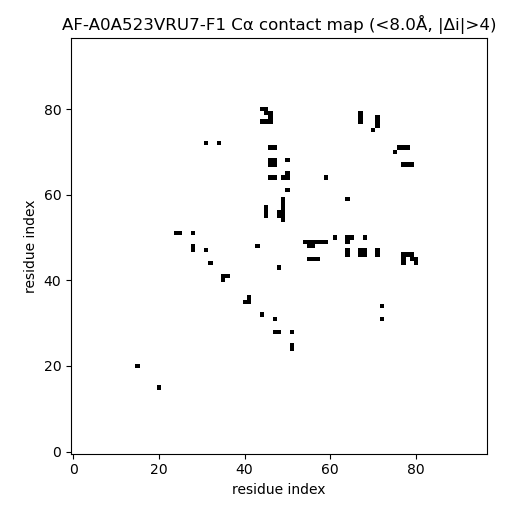3 LEU A CA 1
ATOM 643 C C . LEU A 1 83 ? -8.222 -14.654 7.964 1.00 71.44 83 LEU A C 1
ATOM 645 O O . LEU A 1 83 ? -8.106 -15.870 8.118 1.00 71.44 83 LEU A O 1
ATOM 649 N N . LEU A 1 84 ? -7.348 -13.797 8.503 1.00 69.44 84 LEU A N 1
ATOM 650 C CA . LEU A 1 84 ? -6.261 -14.236 9.378 1.00 69.44 84 LEU A CA 1
ATOM 651 C C . LEU A 1 84 ? -6.762 -14.893 10.657 1.00 69.44 84 LEU A C 1
ATOM 653 O O . LEU A 1 84 ? -6.280 -15.964 11.023 1.00 69.44 84 LEU A O 1
ATOM 657 N N . LYS A 1 85 ? -7.726 -14.267 11.342 1.00 70.00 85 LYS A N 1
ATOM 658 C CA . LYS A 1 85 ? -8.304 -14.844 12.562 1.00 70.00 85 LYS A CA 1
ATOM 659 C C . LYS A 1 85 ? -8.911 -16.218 12.290 1.00 70.00 85 LYS A C 1
ATOM 661 O O . LYS A 1 85 ? -8.843 -17.089 13.150 1.00 70.00 85 LYS A O 1
ATOM 666 N N . GLU A 1 86 ? -9.506 -16.425 11.122 1.00 74.25 86 GLU A N 1
ATOM 667 C CA . GLU A 1 86 ? -10.030 -17.727 10.703 1.00 74.25 86 GLU A CA 1
ATOM 668 C C . GLU A 1 86 ? -8.926 -18.742 10.426 1.00 74.25 86 GLU A C 1
ATOM 670 O O . GLU A 1 86 ? -8.981 -19.856 10.947 1.00 74.25 86 GLU A O 1
ATOM 675 N N . LYS A 1 87 ? -7.896 -18.354 9.673 1.00 72.06 87 LYS A N 1
ATOM 676 C CA . LYS A 1 87 ? -6.789 -19.242 9.312 1.00 72.06 87 LYS A CA 1
ATOM 677 C C . LYS A 1 87 ? -5.978 -19.690 10.529 1.00 72.06 87 LYS A C 1
ATOM 679 O O . LYS A 1 87 ? -5.699 -20.875 10.665 1.00 72.06 87 LYS A O 1
ATOM 684 N N . VAL A 1 88 ? -5.690 -18.775 11.458 1.00 74.75 88 VAL A N 1
ATOM 685 C CA . VAL A 1 88 ? -5.018 -19.096 12.730 1.00 74.75 88 VAL A CA 1
ATOM 686 C C . VAL A 1 88 ? -5.849 -20.089 13.549 1.00 74.75 88 VAL A C 1
ATOM 688 O O . VAL A 1 88 ? -5.335 -21.134 13.933 1.00 74.75 88 VAL A O 1
ATOM 691 N N . ARG A 1 89 ? -7.154 -19.833 13.727 1.00 75.19 89 ARG A N 1
ATOM 692 C CA . ARG A 1 89 ? -8.056 -20.752 14.449 1.00 75.19 89 ARG A CA 1
ATOM 693 C C . ARG A 1 89 ? -8.160 -22.131 13.802 1.00 75.19 89 ARG A C 1
ATOM 695 O O . ARG A 1 89 ? -8.424 -23.103 14.500 1.00 75.19 89 ARG A O 1
ATOM 702 N N . SER A 1 90 ? -8.057 -22.208 12.478 1.00 72.94 90 SER A N 1
ATOM 703 C CA . SER A 1 90 ? -8.141 -23.470 11.733 1.00 72.94 90 SER A CA 1
ATOM 704 C C . SER A 1 90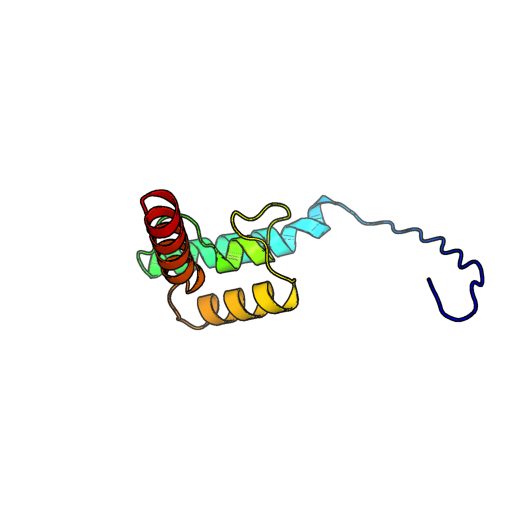 ? -6.885 -24.309 11.967 1.00 72.94 90 SER A C 1
ATOM 706 O O . SER A 1 90 ? -6.995 -25.463 12.370 1.00 72.94 90 SER A O 1
ATOM 708 N N . ASN A 1 91 ? -5.708 -23.687 11.847 1.00 72.62 91 ASN A N 1
ATOM 709 C CA . ASN A 1 91 ? -4.423 -24.333 12.112 1.00 72.62 91 ASN A CA 1
ATOM 710 C C . ASN A 1 91 ? -4.307 -24.813 13.569 1.00 72.62 91 ASN A C 1
ATOM 712 O O . ASN A 1 91 ? -3.833 -25.915 13.819 1.00 72.62 91 ASN A O 1
ATOM 716 N N . GLU A 1 92 ? -4.773 -24.025 14.544 1.00 73.81 92 GLU A N 1
ATOM 717 C CA . GLU A 1 92 ? -4.784 -24.441 15.954 1.00 73.81 92 GLU A CA 1
ATOM 718 C C . GLU A 1 92 ? -5.656 -25.682 16.196 1.00 73.81 92 GLU A C 1
ATOM 720 O O . GLU A 1 92 ? -5.315 -26.513 17.032 1.00 73.81 92 GLU A O 1
ATOM 725 N N . ARG A 1 93 ? -6.772 -25.847 15.476 1.00 74.50 93 ARG A N 1
ATOM 726 C CA . ARG A 1 93 ? -7.612 -27.051 15.603 1.00 74.50 93 ARG A CA 1
ATOM 727 C C . ARG A 1 93 ? -6.964 -28.284 14.986 1.00 74.50 93 ARG A C 1
ATOM 729 O O . ARG A 1 93 ? -7.148 -29.365 15.525 1.00 74.50 93 ARG A O 1
ATOM 736 N N . GLU A 1 94 ? -6.229 -28.126 13.888 1.00 70.88 94 GLU A N 1
ATOM 737 C CA . GLU A 1 94 ? -5.495 -29.228 13.253 1.00 70.88 94 GLU A CA 1
ATOM 738 C C . GLU A 1 94 ? -4.307 -29.703 14.096 1.00 70.88 94 GLU A C 1
ATOM 740 O O . GLU A 1 94 ? -4.023 -30.890 14.111 1.00 70.88 94 GLU A O 1
ATOM 745 N N . ILE A 1 95 ? -3.634 -28.804 14.822 1.00 73.56 95 ILE A N 1
ATOM 746 C CA . ILE A 1 95 ? -2.516 -29.165 15.715 1.00 73.56 95 ILE A CA 1
ATOM 747 C C . ILE A 1 95 ? -3.002 -29.910 16.970 1.00 73.56 95 ILE A C 1
ATOM 749 O O . ILE A 1 95 ? -2.267 -30.716 17.535 1.00 73.56 95 ILE A O 1
ATOM 753 N N . ASN A 1 96 ? -4.217 -29.609 17.433 1.00 67.12 96 ASN A N 1
ATOM 754 C CA . ASN A 1 96 ? -4.774 -30.144 18.678 1.00 67.12 96 ASN A CA 1
ATOM 755 C C . ASN A 1 96 ? -5.661 -31.394 18.481 1.00 67.12 96 ASN A C 1
ATOM 757 O O . ASN A 1 96 ? -6.323 -31.808 19.434 1.00 67.12 96 ASN A O 1
ATOM 761 N N . ASN A 1 97 ? -5.681 -31.973 17.276 1.00 58.69 97 ASN A N 1
ATOM 762 C CA . ASN A 1 97 ? -6.349 -33.232 16.920 1.00 58.69 97 ASN A CA 1
ATOM 763 C C . ASN A 1 97 ? -5.317 -34.264 16.455 1.00 58.69 97 ASN A C 1
ATOM 765 O O . ASN A 1 97 ? -5.582 -35.470 16.658 1.00 58.69 97 ASN A O 1
#

pLDDT: mean 88.31, std 9.91, range [57.81, 98.06]

Nearest PDB structures (foldseek):
  1gr0-assembly1_A  TM=9.373E-01  e=6.994E-04  Mycobacterium tuberculosis
  3qxe-assembly3_F  TM=2.114E-01  e=5.639E+00  Pseudomonas putida

Foldseek 3Di:
DPPPPDDDDDDDDDDDDPVVVLPVLVVVLVVLVVLCVVVVHDDDLQLSQQQSHPDGPDHDPNVSSVVLVVCSVVDDDNPVVVVVVVVVVVVVVVVVD

Secondary structure (DSSP, 8-state):
--GGG------------HHHHHHHHHHHHHHHHHHHHHTT--S--HHHHHHH-SS-SS---HHHHHHHHHHHHTT---THHHHHHHHHHHHHHHHT-

Radius of gyration: 18.81 Å; Cα contacts (8 Å, |Δi|>4): 54; chains: 1; bounding box: 37×44×46 Å

Solvent-accessible surface area (backbone atoms only — not comparable to full-atom values): 6055 Å² total; per-residue (Å²): 133,62,86,86,77,63,91,82,86,88,88,87,88,87,88,80,63,70,68,70,70,46,47,63,48,51,54,54,51,52,50,50,52,52,52,30,55,77,67,72,53,79,80,86,58,53,25,54,34,28,55,67,42,98,79,32,100,53,86,57,58,70,73,53,14,47,52,46,29,50,43,36,72,75,70,45,72,61,66,54,57,60,54,47,56,51,51,54,56,50,52,55,53,63,73,76,106

Mean predicted aligned error: 6.98 Å

Sequence (97 aa):
NIFGDIPINLELRLSVEDSPNSAGIVIDAIRCCKLALDRNEGGVLYSPSAYFTKHPPIQYTDDQAYRLTEEFINGTIDIAKPLLKEKVRSNEREINN